Protein AF-A0A127SC73-F1 (afdb_monomer)

Solvent-accessible surface area (backbone atoms only — not comparable to full-atom values): 4306 Å² total; per-residue (Å²): 121,68,66,52,50,49,70,65,33,45,82,76,50,66,42,76,67,67,41,75,56,94,93,34,81,35,66,45,75,43,68,48,75,52,79,88,52,41,62,66,47,47,54,53,49,53,57,51,68,33,73,86,27,39,47,99,84,70,44,69,75,61,74,76,65,76,84,132

Nearest PDB structures (foldseek):
  3tcv-assembly1_A  TM=9.886E-01  e=2.629E-08  Brucella abortus 2308
  3pzj-assembly1_B  TM=9.851E-01  e=2.927E-03  Chromobacteriu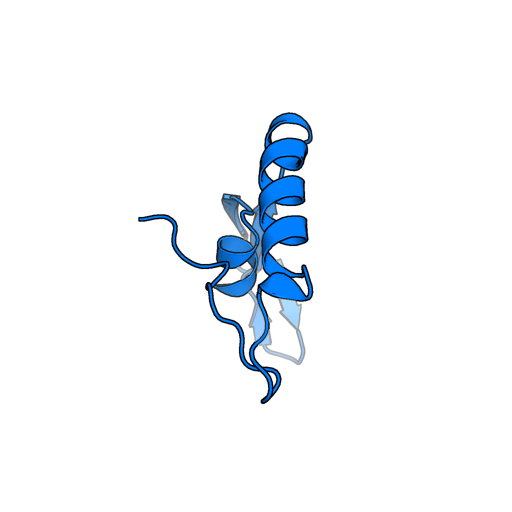m violaceum
  7lv0-assembly1_L  TM=3.142E-01  e=3.424E+00  Escherichia coli K-12
  6v3a-assembly1_g  TM=3.018E-01  e=6.202E+00  Acinetobacter baumannii AB0057
  4v8m-assembly1_A2  TM=2.716E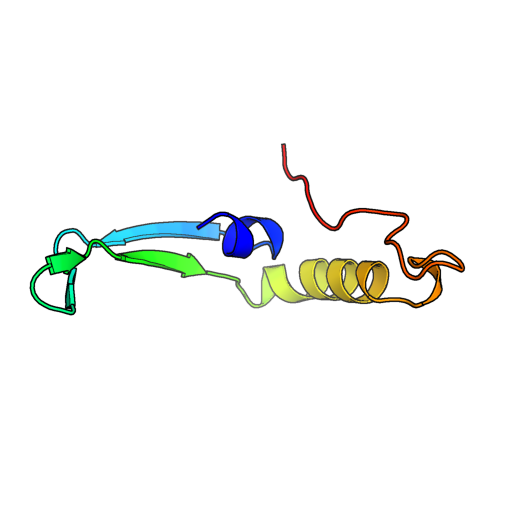-01  e=4.763E+00  Trypanosoma brucei brucei TREU927

Radius of gyration: 16.34 Å; Cα contacts (8 Å, |Δi|>4): 72; chains: 1; bounding box: 33×31×36 Å

Structure (mmCIF, N/CA/C/O backbone):
data_AF-A0A127SC73-F1
#
_entry.id   AF-A0A127SC73-F1
#
loop_
_atom_site.group_PDB
_atom_site.id
_atom_site.type_symbol
_atom_site.label_atom_id
_atom_site.label_alt_id
_atom_site.label_comp_id
_atom_site.label_asym_id
_atom_site.label_entity_id
_atom_site.label_seq_id
_atom_site.pdbx_PDB_ins_code
_atom_site.Cartn_x
_atom_site.Cartn_y
_atom_site.Cartn_z
_atom_site.occupancy
_atom_site.B_iso_or_equiv
_atom_site.auth_seq_id
_atom_site.auth_comp_id
_atom_site.auth_asym_id
_atom_site.auth_atom_id
_atom_site.pdbx_PDB_model_num
ATOM 1 N N . CYS A 1 1 ? -0.377 -7.583 7.978 1.00 73.06 1 CYS A N 1
ATOM 2 C CA . CYS A 1 1 ? -0.699 -7.376 6.548 1.00 73.06 1 CYS A CA 1
ATOM 3 C C . CYS A 1 1 ? 0.526 -6.864 5.790 1.00 73.06 1 CYS A C 1
ATOM 5 O O . CYS A 1 1 ? 0.628 -5.680 5.517 1.00 73.06 1 CYS A O 1
ATOM 7 N N . GLN A 1 2 ? 1.475 -7.745 5.469 1.00 80.31 2 GLN A N 1
ATOM 8 C CA . GLN A 1 2 ? 2.759 -7.340 4.878 1.00 80.31 2 GLN A CA 1
ATOM 9 C C . GLN A 1 2 ? 2.657 -6.993 3.382 1.00 80.31 2 GLN A C 1
ATOM 11 O O . GLN A 1 2 ? 3.430 -6.186 2.879 1.00 80.31 2 GLN A O 1
ATOM 16 N N . ALA A 1 3 ? 1.666 -7.554 2.680 1.00 86.88 3 ALA A N 1
ATOM 17 C CA . ALA A 1 3 ? 1.425 -7.264 1.268 1.00 86.88 3 ALA A CA 1
ATOM 18 C C . ALA A 1 3 ? 1.002 -5.804 1.021 1.00 86.88 3 ALA A C 1
ATOM 20 O O . ALA A 1 3 ? 1.520 -5.186 0.100 1.00 86.88 3 ALA A O 1
ATOM 21 N N . ALA A 1 4 ? 0.129 -5.236 1.864 1.00 88.31 4 ALA A N 1
ATOM 22 C CA . ALA A 1 4 ? -0.304 -3.839 1.743 1.00 88.31 4 ALA A CA 1
ATOM 23 C C . ALA A 1 4 ? 0.887 -2.873 1.862 1.00 88.31 4 ALA A C 1
ATOM 25 O O . ALA A 1 4 ? 1.075 -2.013 1.009 1.00 88.31 4 ALA A O 1
ATOM 26 N N . LEU A 1 5 ? 1.760 -3.103 2.847 1.00 87.69 5 LEU A N 1
ATOM 27 C CA . LEU A 1 5 ? 2.988 -2.322 3.018 1.00 87.69 5 LEU A CA 1
ATOM 28 C C . LEU A 1 5 ? 3.930 -2.464 1.815 1.00 87.69 5 LEU A C 1
ATOM 30 O O . LEU A 1 5 ? 4.474 -1.478 1.333 1.00 87.69 5 LEU A O 1
ATOM 34 N N . ARG A 1 6 ? 4.090 -3.684 1.281 1.00 86.44 6 ARG A N 1
ATOM 35 C CA . ARG A 1 6 ? 4.920 -3.921 0.089 1.00 86.44 6 ARG A CA 1
ATOM 36 C C . ARG A 1 6 ? 4.390 -3.195 -1.146 1.00 86.44 6 ARG A C 1
ATOM 38 O O . ARG A 1 6 ? 5.196 -2.805 -1.979 1.00 86.44 6 ARG A O 1
ATOM 45 N N . LEU A 1 7 ? 3.076 -3.033 -1.271 1.00 87.31 7 LEU A N 1
ATOM 46 C CA . LEU A 1 7 ? 2.442 -2.282 -2.358 1.00 87.31 7 LEU A CA 1
ATOM 47 C C . LEU A 1 7 ? 2.470 -0.761 -2.131 1.00 87.31 7 LEU A C 1
ATOM 49 O O . LEU A 1 7 ? 2.040 -0.011 -3.000 1.00 87.31 7 LEU A O 1
ATOM 53 N N . GLY A 1 8 ? 3.004 -0.303 -0.996 1.00 88.19 8 GLY A N 1
ATOM 54 C CA . GLY A 1 8 ? 3.171 1.114 -0.695 1.00 88.19 8 GLY A CA 1
ATOM 55 C C . GLY A 1 8 ? 1.983 1.765 0.007 1.00 88.19 8 GLY A C 1
ATOM 56 O O . GLY A 1 8 ? 1.954 2.990 0.058 1.00 88.19 8 GLY A O 1
ATOM 57 N N . PHE A 1 9 ? 1.039 0.980 0.540 1.00 91.88 9 PHE A N 1
ATOM 58 C CA . PHE A 1 9 ? -0.035 1.507 1.383 1.00 91.88 9 PHE A CA 1
ATOM 59 C C . PHE A 1 9 ? 0.484 1.866 2.781 1.00 91.88 9 PHE A C 1
ATOM 61 O O . PHE A 1 9 ? 1.283 1.125 3.363 1.00 91.88 9 PHE A O 1
ATOM 68 N N . HIS A 1 10 ? -0.048 2.941 3.356 1.00 93.38 10 HIS A N 1
ATOM 69 C CA . HIS A 1 10 ? 0.253 3.400 4.709 1.00 93.38 10 HIS A CA 1
ATOM 70 C C . HIS A 1 10 ? -0.747 2.837 5.719 1.00 93.38 10 HIS A C 1
ATOM 72 O O . HIS A 1 10 ? -1.923 2.670 5.412 1.00 93.38 10 HIS A O 1
ATOM 78 N N . TYR A 1 11 ? -0.280 2.481 6.918 1.00 94.81 11 TYR A N 1
ATOM 79 C CA . TYR A 1 11 ? -1.143 1.976 7.988 1.00 94.81 11 TYR A CA 1
ATOM 80 C C . TYR A 1 11 ? -1.810 3.130 8.734 1.00 94.81 11 TYR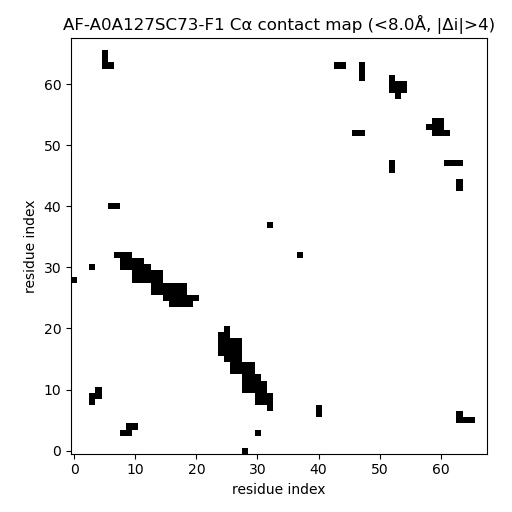 A C 1
ATOM 82 O O . TYR A 1 11 ? -1.125 4.029 9.210 1.00 94.81 11 TYR A O 1
ATOM 90 N N . GLU A 1 12 ? -3.128 3.043 8.900 1.00 96.62 12 GLU A N 1
ATOM 91 C CA . GLU A 1 12 ? -3.938 4.109 9.507 1.00 96.62 12 GLU A CA 1
ATOM 92 C C . GLU A 1 12 ? -4.444 3.746 10.909 1.00 96.62 12 GLU A C 1
ATOM 94 O O . GLU A 1 12 ? -4.728 4.609 11.736 1.00 96.62 12 GLU A O 1
ATOM 99 N N . GLY A 1 13 ? -4.576 2.453 11.214 1.00 95.88 13 GLY A N 1
ATOM 100 C CA . GLY A 1 13 ? -5.094 2.020 12.508 1.00 95.88 13 GLY A CA 1
ATOM 101 C C . GLY A 1 13 ? -5.730 0.640 12.490 1.00 95.88 13 GLY A C 1
ATOM 102 O O . GLY A 1 13 ? -5.917 0.024 11.442 1.00 95.88 13 GLY A O 1
ATOM 103 N N . THR A 1 14 ? -6.074 0.142 13.679 1.00 97.56 14 THR A N 1
ATOM 104 C CA . THR A 1 14 ? -6.751 -1.147 13.845 1.00 97.56 14 THR A CA 1
ATOM 105 C C . THR A 1 14 ? -8.021 -0.966 14.649 1.00 97.56 14 THR A C 1
ATOM 107 O O . THR A 1 14 ? -7.997 -0.511 15.793 1.00 97.56 14 THR A O 1
ATOM 110 N N . PHE A 1 15 ? -9.139 -1.377 14.064 1.00 97.69 15 PHE A N 1
ATOM 111 C CA . PHE A 1 15 ? -10.406 -1.453 14.770 1.00 97.69 15 PHE A CA 1
ATOM 112 C C . PHE A 1 15 ? -10.470 -2.784 15.504 1.00 97.69 15 PHE A C 1
ATOM 114 O O . PHE A 1 15 ? -10.485 -3.855 14.886 1.00 97.69 15 PHE A O 1
ATOM 121 N N . ARG A 1 16 ? -10.479 -2.703 16.835 1.00 97.12 16 ARG A N 1
ATOM 122 C CA . ARG A 1 16 ? -10.596 -3.868 17.709 1.00 97.12 16 ARG A CA 1
ATOM 123 C C . ARG A 1 16 ? -12.018 -4.401 17.662 1.00 97.12 16 ARG A C 1
ATOM 125 O O . ARG A 1 16 ? -12.968 -3.630 17.722 1.00 97.12 16 ARG A O 1
ATOM 132 N N . GLN A 1 17 ? -12.139 -5.717 17.574 1.00 94.81 17 GLN A N 1
ATOM 133 C CA . GLN A 1 17 ? -13.404 -6.440 17.502 1.00 94.81 17 GLN A CA 1
ATOM 134 C C . GLN A 1 17 ? -14.356 -5.966 16.405 1.00 94.81 17 GLN A C 1
ATOM 136 O O . GLN A 1 17 ? -15.573 -5.996 16.569 1.00 94.81 17 GLN A O 1
ATOM 141 N N . ALA A 1 18 ? -13.799 -5.532 15.275 1.00 96.50 18 ALA A N 1
ATOM 142 C CA . ALA A 1 18 ? -14.577 -4.959 14.187 1.00 96.50 18 ALA A CA 1
ATOM 143 C C . ALA A 1 18 ? -15.649 -5.927 13.663 1.00 96.50 18 ALA A C 1
ATOM 145 O O . ALA A 1 18 ? -16.725 -5.493 13.261 1.00 96.50 18 ALA A O 1
ATOM 146 N N . LEU A 1 19 ? -15.348 -7.231 13.631 1.00 96.12 19 LEU A N 1
ATOM 147 C CA . LEU A 1 19 ? -16.229 -8.252 13.070 1.00 96.12 19 LEU A CA 1
ATOM 148 C C . LEU A 1 19 ? -16.081 -9.586 13.812 1.00 96.12 19 LEU A C 1
ATOM 150 O O . LEU A 1 19 ? -14.996 -9.940 14.271 1.00 96.12 19 LEU A O 1
ATOM 154 N N . VAL A 1 20 ? -17.150 -10.386 13.821 1.00 95.62 20 VAL A N 1
ATOM 155 C CA . VAL A 1 20 ? -17.074 -11.824 14.112 1.00 95.62 20 VAL A CA 1
ATOM 156 C C . VAL A 1 20 ? -17.169 -12.581 12.793 1.00 95.62 20 VAL A C 1
ATOM 158 O O . VAL A 1 20 ? -18.175 -12.511 12.093 1.00 95.62 20 VAL A O 1
ATOM 161 N N . TYR A 1 21 ? -16.115 -13.312 12.435 1.00 94.38 21 TYR A N 1
ATOM 162 C CA . TYR A 1 21 ? -16.036 -14.064 11.186 1.00 94.38 21 TYR A CA 1
ATOM 163 C C . TYR A 1 21 ? -15.742 -15.535 11.467 1.00 94.38 21 TYR A C 1
ATOM 165 O O . TYR A 1 21 ? -14.750 -15.869 12.116 1.00 94.38 21 TYR A O 1
ATOM 173 N N . LYS A 1 22 ? -16.606 -16.431 10.970 1.00 94.94 22 LYS A N 1
ATOM 174 C CA . LYS A 1 22 ? -16.518 -17.885 11.214 1.00 94.94 22 LYS A CA 1
ATOM 175 C C . LYS A 1 22 ? -16.361 -18.211 12.711 1.00 94.94 22 LYS A C 1
ATOM 177 O O . LYS A 1 22 ? -15.440 -18.931 13.096 1.00 94.94 22 LYS A O 1
ATOM 182 N N . GLY A 1 23 ? -17.219 -17.609 13.540 1.00 95.88 23 GLY A N 1
ATOM 183 C CA . GLY A 1 23 ? -17.262 -17.819 14.994 1.00 95.88 23 GLY A CA 1
ATOM 184 C C . GLY A 1 23 ? -16.079 -17.244 15.781 1.00 95.88 23 GLY A C 1
ATOM 185 O O . GLY A 1 23 ? -15.946 -17.534 16.964 1.00 95.88 23 GLY A O 1
ATOM 186 N N . ARG A 1 24 ? -15.202 -16.454 15.150 1.00 96.38 24 ARG A N 1
ATOM 187 C CA . ARG A 1 24 ? -14.013 -15.871 15.786 1.00 96.38 24 ARG A CA 1
ATOM 188 C C . ARG A 1 24 ? -14.043 -14.356 15.703 1.00 96.38 24 ARG A C 1
ATOM 190 O O . ARG A 1 24 ? -14.463 -13.798 14.692 1.00 96.38 24 ARG A O 1
ATOM 197 N N . ASN A 1 25 ? -13.557 -13.712 16.756 1.00 96.31 25 ASN A N 1
ATOM 198 C CA . ASN A 1 25 ? -13.317 -12.278 16.761 1.00 96.31 25 ASN A CA 1
ATOM 199 C C . ASN A 1 25 ? -12.221 -11.913 15.741 1.00 96.31 25 ASN A C 1
ATOM 201 O O . ASN A 1 25 ? -11.209 -12.611 15.644 1.00 96.31 25 ASN A O 1
ATOM 205 N N . ARG A 1 26 ? -12.418 -10.824 14.997 1.00 97.12 26 ARG A N 1
ATOM 206 C CA . ARG A 1 26 ? -11.453 -10.268 14.055 1.00 97.12 26 ARG A CA 1
ATOM 207 C C . ARG A 1 26 ? -11.250 -8.776 14.303 1.00 97.12 26 ARG A C 1
ATOM 209 O O . ARG A 1 26 ? -12.139 -7.959 14.060 1.00 97.12 26 ARG A O 1
ATOM 216 N N . ASP A 1 27 ? -10.015 -8.437 14.643 1.00 97.12 27 ASP A N 1
ATOM 217 C CA . ASP A 1 27 ? -9.507 -7.072 14.558 1.00 97.12 27 ASP A CA 1
ATOM 218 C C . ASP A 1 27 ? -9.185 -6.737 13.092 1.00 97.12 27 ASP A C 1
ATOM 220 O O . ASP A 1 27 ? -8.690 -7.583 12.337 1.00 97.12 27 ASP A O 1
ATOM 224 N N . THR A 1 28 ? -9.494 -5.514 12.663 1.00 96.50 28 THR A N 1
ATOM 225 C CA . THR A 1 28 ? -9.304 -5.082 11.269 1.00 96.50 28 THR A CA 1
ATOM 226 C C . THR A 1 28 ? -8.323 -3.925 11.196 1.00 96.50 28 THR A C 1
ATOM 228 O O . THR A 1 28 ? -8.620 -2.832 11.667 1.00 96.50 28 THR A O 1
ATOM 231 N N . ALA A 1 29 ? -7.164 -4.184 10.592 1.00 97.12 29 AL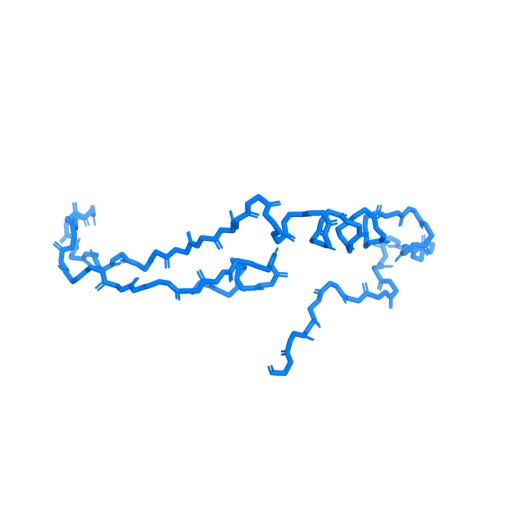A A N 1
ATOM 232 C CA . ALA A 1 29 ? -6.161 -3.178 10.269 1.00 97.12 29 ALA A CA 1
ATOM 233 C C . ALA A 1 29 ? -6.508 -2.483 8.945 1.00 97.12 29 ALA A C 1
ATOM 235 O O . ALA A 1 29 ? -6.729 -3.158 7.935 1.00 97.12 29 ALA A O 1
ATOM 236 N N . TRP A 1 30 ? -6.521 -1.155 8.964 1.00 96.62 30 TRP A N 1
ATOM 237 C CA . TRP A 1 30 ? -6.821 -0.291 7.829 1.00 96.62 30 TRP A CA 1
ATOM 238 C C . TRP A 1 30 ? -5.549 0.305 7.239 1.00 96.62 30 TRP A C 1
ATOM 240 O O . TRP A 1 30 ? -4.610 0.646 7.962 1.00 96.62 30 TRP A O 1
ATOM 250 N N . PHE A 1 31 ? -5.547 0.410 5.913 1.00 96.31 31 PHE A N 1
ATOM 251 C CA . PHE A 1 31 ? -4.445 0.950 5.135 1.00 96.31 31 PHE A CA 1
ATOM 252 C C . PHE A 1 31 ? -4.983 1.861 4.031 1.00 96.31 31 PHE A C 1
ATOM 254 O O . PHE A 1 31 ? -6.067 1.600 3.504 1.00 96.31 31 PHE A O 1
ATOM 261 N N . SER A 1 32 ? -4.224 2.889 3.671 1.00 95.56 32 SER A N 1
ATOM 262 C CA . SER A 1 32 ? -4.587 3.901 2.678 1.00 95.56 32 SER A CA 1
ATOM 263 C C . SER A 1 32 ? -3.481 4.067 1.630 1.00 95.56 32 SER A C 1
ATOM 265 O O . SER A 1 32 ? -2.329 3.690 1.849 1.00 95.56 32 SER A O 1
ATOM 267 N N . LEU A 1 33 ? -3.855 4.586 0.465 1.00 94.94 33 LEU A N 1
ATOM 268 C CA . LEU A 1 33 ? -2.933 5.128 -0.526 1.00 94.94 33 LEU A CA 1
ATOM 269 C C . LEU A 1 33 ? -3.623 6.339 -1.148 1.00 94.94 33 LEU A C 1
ATOM 271 O O . LEU A 1 33 ? -4.730 6.206 -1.677 1.00 94.94 33 LEU A O 1
ATOM 275 N N . LEU A 1 34 ? -3.006 7.510 -1.031 1.00 96.12 34 LEU A N 1
ATOM 276 C CA . LEU A 1 34 ? -3.593 8.762 -1.497 1.00 96.12 34 LEU A CA 1
ATOM 277 C C . LEU A 1 34 ? -3.329 8.987 -2.990 1.00 96.12 34 LEU A C 1
ATOM 279 O O . LEU A 1 34 ? -2.416 8.417 -3.589 1.00 96.12 34 LEU A O 1
ATOM 283 N N . ASP A 1 35 ? -4.114 9.876 -3.589 1.00 96.31 35 A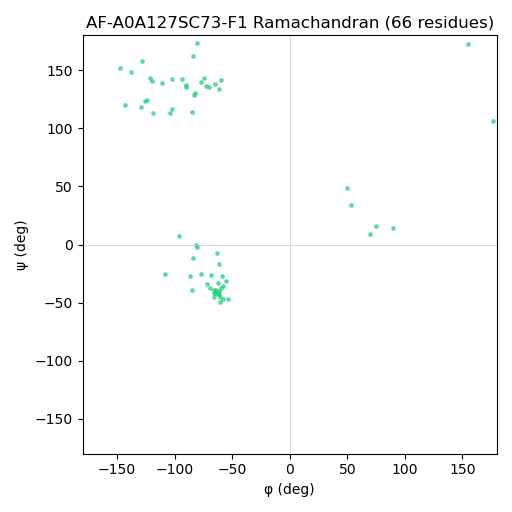SP A N 1
ATOM 284 C CA . ASP A 1 35 ? -3.941 10.325 -4.972 1.00 96.31 35 ASP A CA 1
ATOM 285 C C . ASP A 1 35 ? -2.571 10.974 -5.220 1.00 96.31 35 ASP A C 1
ATOM 287 O O . ASP A 1 35 ? -1.956 10.736 -6.254 1.00 96.31 35 ASP A O 1
ATOM 291 N N . SER A 1 36 ? -2.059 11.733 -4.254 1.00 95.50 36 SER A N 1
ATOM 292 C CA . SER A 1 36 ? -0.729 12.348 -4.296 1.00 95.50 36 SER A CA 1
ATOM 293 C C . SER A 1 36 ? 0.413 11.328 -4.205 1.00 95.50 36 SER A C 1
ATOM 295 O O . SER A 1 36 ? 1.497 11.565 -4.735 1.00 95.50 36 SER A O 1
ATOM 297 N N . GLU A 1 37 ? 0.173 10.171 -3.585 1.00 92.50 37 GLU A N 1
ATOM 298 C CA . GLU A 1 37 ? 1.152 9.086 -3.440 1.00 92.50 37 GLU A CA 1
ATOM 299 C C . GLU A 1 37 ? 1.144 8.149 -4.656 1.00 92.50 37 GLU A C 1
ATOM 301 O O . GLU A 1 37 ? 2.158 7.525 -4.987 1.00 92.50 37 GLU A O 1
ATOM 306 N N . TRP A 1 38 ? 0.000 8.059 -5.338 1.00 93.69 38 TRP A N 1
ATOM 307 C CA . TRP A 1 38 ? -0.230 7.119 -6.427 1.00 93.69 38 TRP A CA 1
ATOM 308 C C . TRP A 1 38 ? 0.755 7.242 -7.600 1.00 93.69 38 TRP A C 1
ATOM 310 O O . TRP A 1 38 ? 1.276 6.198 -7.988 1.00 93.69 38 TRP A O 1
ATOM 320 N N . PRO A 1 39 ? 1.081 8.430 -8.154 1.00 94.81 39 PRO A N 1
ATOM 321 C CA . PRO A 1 39 ? 2.001 8.535 -9.288 1.00 94.81 39 PRO A CA 1
ATOM 322 C C . PRO A 1 39 ? 3.343 7.840 -9.033 1.00 94.81 39 PRO A C 1
ATOM 324 O O . PRO A 1 39 ? 3.771 7.005 -9.823 1.00 94.81 39 PRO A O 1
ATOM 327 N N . SER A 1 40 ? 3.950 8.080 -7.866 1.00 91.38 40 SER A N 1
ATOM 328 C CA . SER A 1 40 ? 5.219 7.445 -7.496 1.00 91.38 40 SER A CA 1
ATOM 329 C C . SER A 1 40 ? 5.085 5.929 -7.312 1.00 91.38 40 SER A C 1
ATOM 331 O O . SER A 1 40 ? 5.971 5.173 -7.715 1.00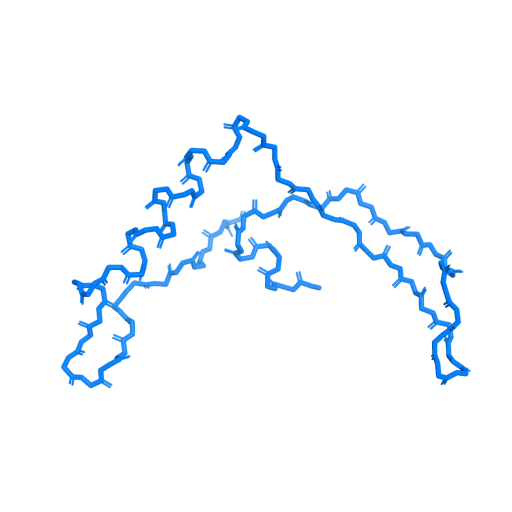 91.38 40 SER A O 1
ATOM 333 N N . ARG A 1 41 ? 3.979 5.455 -6.717 1.00 92.12 41 ARG A N 1
ATOM 334 C CA . ARG A 1 41 ? 3.735 4.011 -6.548 1.00 92.12 41 ARG A CA 1
ATOM 335 C C . ARG A 1 41 ? 3.456 3.311 -7.873 1.00 92.12 41 ARG A C 1
ATOM 337 O O . ARG A 1 41 ? 3.914 2.187 -8.062 1.00 92.12 41 ARG A O 1
ATOM 344 N N . LYS A 1 42 ? 2.747 3.970 -8.786 1.00 91.81 42 LYS A N 1
ATOM 345 C CA . LYS A 1 42 ? 2.462 3.474 -10.131 1.00 91.81 42 LYS A CA 1
ATOM 346 C C . LYS A 1 42 ? 3.753 3.251 -10.911 1.00 91.81 42 LYS A C 1
ATOM 348 O O . LYS A 1 42 ? 3.950 2.147 -11.404 1.00 91.81 42 LYS A O 1
ATOM 353 N N . ASP A 1 43 ? 4.652 4.232 -10.939 1.00 91.62 43 ASP A N 1
ATOM 354 C CA . ASP A 1 43 ? 5.920 4.121 -11.673 1.00 91.62 43 ASP A CA 1
ATOM 355 C C . ASP A 1 43 ? 6.798 2.974 -11.139 1.00 91.62 43 ASP A C 1
ATOM 357 O O . ASP A 1 43 ? 7.406 2.218 -11.905 1.00 91.62 43 ASP A O 1
ATOM 361 N N . ALA A 1 44 ? 6.831 2.798 -9.813 1.00 89.81 44 ALA A N 1
ATOM 362 C CA . ALA A 1 44 ? 7.545 1.696 -9.169 1.00 89.81 44 ALA A CA 1
ATOM 363 C C . ALA A 1 44 ? 6.936 0.325 -9.513 1.00 89.81 44 ALA A C 1
ATOM 365 O O . ALA A 1 44 ? 7.669 -0.627 -9.795 1.00 89.81 44 ALA A O 1
ATOM 366 N N . LEU A 1 45 ? 5.603 0.225 -9.527 1.00 90.81 45 LEU A N 1
ATOM 367 C CA . LEU A 1 45 ? 4.887 -0.989 -9.919 1.00 90.81 45 LEU A CA 1
ATOM 368 C C . LEU A 1 45 ? 5.098 -1.318 -11.399 1.00 90.81 45 LEU A C 1
ATOM 370 O O . LEU A 1 45 ? 5.390 -2.466 -11.720 1.00 90.81 45 LEU A O 1
ATOM 374 N N . GLU A 1 46 ? 4.993 -0.330 -12.288 1.00 92.62 46 GLU A N 1
ATOM 375 C CA . GLU A 1 46 ? 5.216 -0.502 -13.729 1.00 92.62 46 GLU A CA 1
ATOM 376 C C . GLU A 1 46 ? 6.652 -0.959 -14.011 1.00 92.62 46 GLU A C 1
ATOM 378 O O . GLU A 1 46 ? 6.857 -1.909 -14.763 1.00 92.62 46 GLU A O 1
ATOM 383 N N . SER A 1 47 ? 7.641 -0.370 -13.335 1.00 89.88 47 SER A N 1
ATOM 384 C CA . SER A 1 47 ? 9.047 -0.785 -13.451 1.00 89.88 47 SER A CA 1
ATOM 385 C C . SER A 1 47 ? 9.280 -2.208 -12.941 1.00 89.88 47 SER A C 1
ATOM 387 O O . SER A 1 47 ? 10.050 -2.967 -13.526 1.00 89.88 47 SER A O 1
ATOM 389 N N . TRP A 1 48 ? 8.615 -2.588 -11.848 1.00 89.69 48 TRP A N 1
ATOM 390 C CA . TRP A 1 48 ? 8.738 -3.929 -11.283 1.00 89.69 48 TRP A CA 1
ATOM 391 C C . TRP A 1 48 ? 8.047 -5.001 -12.138 1.00 89.69 48 TRP A C 1
ATOM 393 O O . TRP A 1 48 ? 8.532 -6.131 -12.205 1.00 89.69 48 TRP A O 1
ATOM 403 N N . LEU A 1 49 ? 6.936 -4.657 -12.790 1.00 90.94 49 LEU A N 1
ATOM 404 C CA . LEU A 1 49 ? 6.189 -5.550 -13.679 1.00 90.94 49 LEU A CA 1
ATOM 405 C C . LEU A 1 49 ? 6.740 -5.595 -15.108 1.00 90.94 49 LEU A C 1
ATOM 407 O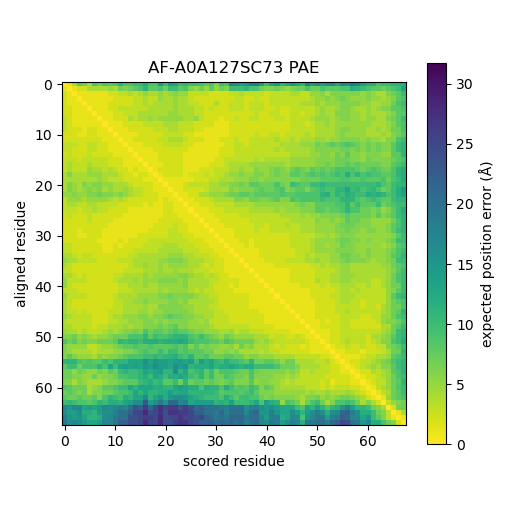 O . LEU A 1 49 ? 6.325 -6.461 -15.872 1.00 90.94 49 LEU A O 1
ATOM 411 N N . ALA A 1 50 ? 7.649 -4.691 -15.479 1.00 92.00 50 ALA A N 1
ATOM 412 C CA . ALA A 1 50 ? 8.252 -4.677 -16.803 1.00 92.00 50 ALA A CA 1
ATOM 413 C C . ALA A 1 50 ? 8.996 -5.989 -17.101 1.00 92.00 50 ALA A C 1
ATOM 415 O O . ALA A 1 50 ? 9.719 -6.508 -16.250 1.00 92.00 50 ALA A O 1
ATOM 416 N N . ASP A 1 51 ? 8.904 -6.474 -18.342 1.00 89.62 51 ASP A N 1
ATOM 417 C CA . ASP A 1 51 ? 9.577 -7.703 -18.799 1.00 89.62 51 ASP A CA 1
ATOM 418 C C . ASP A 1 51 ? 11.094 -7.666 -18.560 1.00 89.62 51 ASP A C 1
ATOM 420 O O . ASP A 1 51 ? 11.728 -8.680 -18.267 1.00 89.62 51 ASP A O 1
ATOM 424 N N . SER A 1 52 ? 11.686 -6.469 -18.616 1.00 90.81 52 SER A N 1
ATOM 425 C CA . SER A 1 52 ? 13.101 -6.244 -18.316 1.00 90.81 52 SER A CA 1
ATOM 426 C C . SER A 1 52 ? 13.484 -6.682 -16.899 1.00 90.81 52 SER A C 1
ATOM 428 O O . SER A 1 52 ? 14.633 -7.079 -16.675 1.00 90.81 52 SER A O 1
ATOM 430 N N . ASN A 1 53 ? 12.531 -6.674 -15.964 1.00 89.38 53 ASN A N 1
ATOM 431 C CA . ASN A 1 53 ? 12.712 -7.103 -14.588 1.00 89.38 53 ASN A CA 1
ATOM 432 C C . ASN A 1 53 ? 12.634 -8.627 -14.402 1.00 89.38 53 ASN A C 1
ATOM 434 O O . ASN A 1 53 ? 12.836 -9.091 -13.287 1.00 89.38 53 ASN A O 1
ATOM 438 N N . PHE A 1 54 ? 12.402 -9.427 -15.443 1.00 91.56 54 PHE A N 1
ATOM 439 C CA . PHE A 1 54 ? 12.380 -10.889 -15.339 1.00 91.56 54 PHE A CA 1
ATOM 440 C C . PHE A 1 54 ? 13.573 -11.517 -16.071 1.00 91.56 54 PHE A C 1
ATOM 442 O O . PHE A 1 54 ? 14.026 -11.029 -17.111 1.00 91.56 54 PHE A O 1
ATOM 449 N N . ASP A 1 55 ? 14.181 -12.540 -15.468 1.00 89.06 55 ASP A N 1
ATOM 450 C CA . ASP A 1 55 ? 15.225 -13.351 -16.105 1.00 89.06 55 ASP A CA 1
ATOM 451 C C . ASP A 1 55 ? 14.620 -14.407 -17.049 1.00 89.06 55 ASP A C 1
ATOM 453 O O . ASP A 1 55 ? 13.404 -14.585 -17.106 1.00 89.06 55 ASP A O 1
ATOM 457 N N . GLU A 1 56 ? 15.463 -15.120 -17.799 1.00 88.81 56 GLU A N 1
ATOM 458 C CA . GLU A 1 56 ? 15.020 -16.157 -18.749 1.00 88.81 56 GLU A CA 1
ATOM 459 C C . GLU A 1 56 ? 14.260 -17.320 -18.078 1.00 88.81 56 GLU A C 1
ATOM 461 O O . GLU A 1 56 ? 13.550 -18.065 -18.748 1.00 88.81 56 GLU A O 1
ATOM 466 N N . ALA A 1 57 ? 14.365 -17.459 -16.751 1.00 90.38 57 ALA A N 1
ATOM 467 C CA . ALA A 1 57 ? 13.631 -18.434 -15.949 1.00 90.38 57 ALA A CA 1
ATOM 468 C C . ALA A 1 57 ? 12.354 -17.845 -15.307 1.00 90.38 57 ALA A C 1
ATOM 470 O O . ALA A 1 57 ? 11.723 -18.507 -14.480 1.00 90.38 57 ALA A O 1
ATOM 471 N N . GLY A 1 58 ? 11.974 -16.609 -15.652 1.00 85.62 58 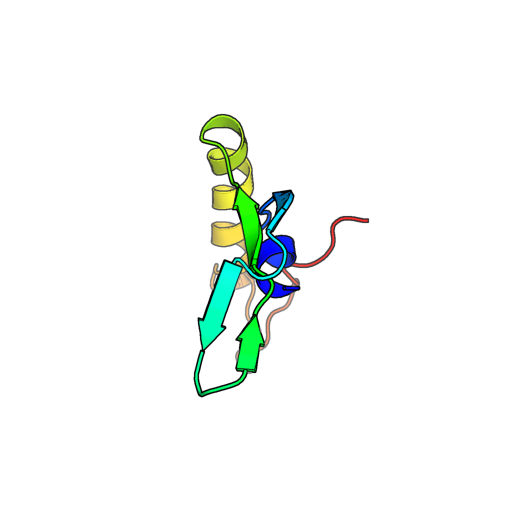GLY A N 1
ATOM 472 C CA . GLY A 1 58 ? 10.793 -15.920 -15.127 1.00 85.62 58 GLY A CA 1
ATOM 473 C C . GLY A 1 58 ? 10.946 -15.411 -13.690 1.00 85.62 58 GLY A C 1
ATOM 474 O O . GLY A 1 58 ? 9.950 -15.109 -13.031 1.00 85.62 58 GLY A O 1
ATOM 475 N N . ARG A 1 59 ? 12.172 -15.321 -13.163 1.00 87.88 59 ARG A N 1
ATOM 476 C CA . ARG A 1 59 ? 12.434 -14.802 -11.814 1.00 87.88 59 ARG A CA 1
ATOM 477 C C . ARG A 1 59 ? 12.673 -13.300 -11.864 1.00 87.88 59 ARG A C 1
ATOM 479 O O . ARG A 1 59 ? 13.402 -12.802 -12.717 1.00 87.88 59 ARG A O 1
ATOM 486 N N . GLN A 1 60 ? 12.088 -12.587 -10.906 1.00 88.38 60 GLN A N 1
ATOM 487 C CA . GLN A 1 60 ? 12.297 -11.149 -10.742 1.00 88.38 60 GLN A CA 1
ATOM 488 C C . GLN A 1 60 ? 13.778 -10.826 -10.449 1.00 88.38 60 GLN A C 1
ATOM 490 O O . GLN A 1 60 ? 14.398 -11.450 -9.586 1.00 88.38 60 GLN A O 1
ATOM 495 N N . LYS A 1 61 ? 14.331 -9.824 -11.134 1.00 85.44 61 LYS A N 1
ATOM 496 C CA . LYS A 1 61 ? 15.703 -9.322 -10.967 1.00 85.44 61 LYS A CA 1
ATOM 497 C C . LYS A 1 61 ? 15.787 -8.307 -9.833 1.00 85.44 61 LYS A C 1
ATOM 499 O O . LYS A 1 61 ? 16.730 -8.328 -9.050 1.00 85.44 61 LYS A O 1
ATOM 504 N N . THR A 1 62 ? 14.779 -7.447 -9.714 1.00 83.12 62 THR A N 1
ATOM 505 C CA . THR A 1 62 ? 14.627 -6.481 -8.625 1.00 83.12 62 THR A CA 1
ATOM 506 C C . THR A 1 62 ? 13.331 -6.743 -7.868 1.00 83.12 62 THR A C 1
ATOM 508 O O . THR A 1 62 ? 12.300 -7.100 -8.447 1.00 83.12 62 THR A O 1
ATOM 511 N N . SER A 1 63 ? 13.385 -6.611 -6.543 1.00 78.81 63 SER A N 1
ATOM 512 C CA . SER A 1 63 ? 12.201 -6.747 -5.699 1.00 78.81 63 SER A CA 1
ATOM 513 C C . SER A 1 63 ? 11.522 -5.395 -5.518 1.00 78.81 63 SER A C 1
ATOM 515 O O . SER A 1 63 ? 12.175 -4.424 -5.155 1.00 78.81 63 SER A O 1
ATOM 517 N N . HIS A 1 64 ? 10.194 -5.364 -5.634 1.00 68.94 64 HIS A N 1
ATOM 518 C CA . HIS A 1 64 ? 9.358 -4.221 -5.241 1.00 68.94 64 HIS A CA 1
ATOM 519 C C . HIS A 1 64 ? 9.411 -3.903 -3.730 1.00 68.94 64 HIS A C 1
ATOM 521 O O . HIS A 1 64 ? 8.806 -2.947 -3.259 1.00 68.94 64 HIS A O 1
ATOM 527 N N . SER A 1 65 ? 10.064 -4.740 -2.917 1.00 65.75 65 SER A N 1
ATOM 528 C CA . SER A 1 65 ? 10.102 -4.567 -1.465 1.00 65.75 65 SER A CA 1
ATOM 529 C C . SER A 1 65 ? 11.444 -4.019 -0.987 1.00 65.75 65 SER A C 1
ATOM 531 O O . SER A 1 65 ? 12.423 -4.767 -1.001 1.00 65.75 65 SER A O 1
ATOM 533 N N . ARG A 1 66 ? 11.439 -2.788 -0.462 1.00 46.84 66 ARG A N 1
ATOM 534 C CA . ARG A 1 66 ? 11.811 -2.465 0.933 1.00 46.84 66 ARG A CA 1
ATOM 535 C C . ARG A 1 66 ? 11.763 -0.941 1.149 1.00 46.84 66 ARG A C 1
ATOM 537 O O . ARG A 1 66 ? 12.669 -0.254 0.691 1.00 46.84 66 ARG A O 1
ATOM 544 N N . PRO A 1 67 ? 10.756 -0.399 1.850 1.00 44.25 67 PRO A N 1
ATOM 545 C CA . PRO A 1 67 ? 11.002 0.758 2.698 1.00 44.25 67 PR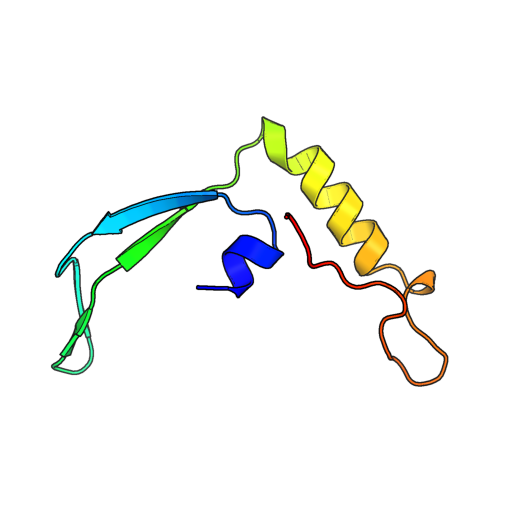O A CA 1
ATOM 546 C C . PRO A 1 67 ? 11.850 0.274 3.888 1.00 44.25 67 PRO A C 1
ATOM 548 O O . PRO A 1 67 ? 11.598 -0.823 4.403 1.00 44.25 67 PRO A O 1
ATOM 551 N N . GLU A 1 68 ? 12.887 1.021 4.267 1.00 36.56 68 GLU A N 1
ATOM 552 C CA . GLU A 1 68 ? 13.437 0.908 5.628 1.00 36.56 68 GLU A CA 1
ATOM 553 C C . GLU A 1 68 ? 12.400 1.347 6.665 1.00 36.56 68 GLU A C 1
ATOM 555 O O . GLU A 1 68 ? 11.598 2.256 6.344 1.00 36.56 68 GLU A O 1
#

Secondary structure (DSSP, 8-state):
-HHHHHTTPEEEEEEEEEEEETTEEEEEEEEE--TTTHHHHHHHHHHHHSGGGB-TTS-BSS-S----

Foldseek 3Di:
DVVCVLLPWAWDDWDFQPDQDPNRGDIDTDTDDDPVRVVVSVVLVCVQPDPVQADPVRDGVDGSDDDD

Sequence (68 aa):
CQAALRLGFHYEGTFRQALVYKGRNRDTAWFSLLDSEWPSRKDALESWLADSNFDEAGRQKTSHSRPE

Mean predicted aligned error: 5.36 Å

pLDDT: mean 88.94, std 11.82, range [36.56, 97.69]